Protein AF-A0A3L8P924-F1 (afdb_monomer)

Structure (mmCIF, N/CA/C/O backbone):
data_AF-A0A3L8P924-F1
#
_entry.id   AF-A0A3L8P924-F1
#
loop_
_atom_site.group_PDB
_atom_site.id
_atom_site.type_symbol
_atom_site.label_atom_id
_atom_site.label_alt_id
_atom_site.label_comp_id
_atom_site.label_asym_id
_atom_site.label_entity_id
_atom_site.label_seq_id
_atom_site.pdbx_PDB_ins_code
_atom_site.Cartn_x
_atom_site.Cartn_y
_atom_site.Cartn_z
_atom_site.occupancy
_atom_site.B_iso_or_equiv
_atom_site.auth_seq_id
_atom_site.auth_comp_id
_atom_site.auth_asym_id
_atom_site.auth_atom_id
_atom_site.pdbx_PDB_model_num
ATOM 1 N N . GLU A 1 1 ? 5.828 -13.641 0.157 1.00 85.88 1 GLU A N 1
ATOM 2 C CA . GLU A 1 1 ? 6.159 -14.935 0.793 1.00 85.88 1 GLU A CA 1
ATOM 3 C C . GLU A 1 1 ? 6.920 -14.735 2.098 1.00 85.88 1 GLU A C 1
ATOM 5 O O . GLU A 1 1 ? 6.381 -15.088 3.139 1.00 85.88 1 GLU A O 1
ATOM 10 N N . ASP A 1 2 ? 8.080 -14.072 2.089 1.00 95.62 2 ASP A N 1
ATOM 11 C CA . ASP A 1 2 ? 8.877 -13.827 3.308 1.00 95.62 2 ASP A CA 1
ATOM 12 C C . ASP A 1 2 ? 8.085 -13.180 4.454 1.00 95.62 2 ASP A C 1
ATOM 14 O O . ASP A 1 2 ? 8.097 -13.674 5.582 1.00 95.62 2 ASP A O 1
ATOM 18 N N . THR A 1 3 ? 7.324 -12.119 4.162 1.00 94.56 3 THR A N 1
ATOM 19 C CA . THR A 1 3 ? 6.475 -11.449 5.160 1.00 94.56 3 THR A CA 1
ATOM 20 C C . THR A 1 3 ? 5.454 -12.406 5.772 1.00 94.56 3 THR A C 1
ATOM 22 O O . THR A 1 3 ? 5.318 -12.462 6.991 1.00 94.56 3 THR A O 1
ATOM 25 N N . GLN A 1 4 ? 4.782 -13.222 4.955 1.00 93.06 4 GLN A N 1
ATOM 26 C CA . GLN A 1 4 ? 3.792 -14.190 5.439 1.00 93.06 4 GLN A CA 1
ATOM 27 C C . GLN A 1 4 ? 4.438 -15.264 6.330 1.00 93.06 4 GLN A C 1
ATOM 29 O O . GLN A 1 4 ? 3.87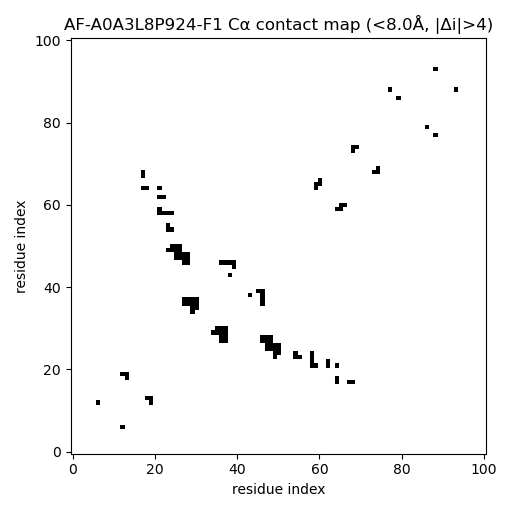3 -15.626 7.362 1.00 93.06 4 GLN A O 1
ATOM 34 N N . ALA A 1 5 ? 5.648 -15.724 5.990 1.00 95.50 5 ALA A N 1
ATOM 35 C CA . ALA A 1 5 ? 6.391 -16.692 6.798 1.00 95.50 5 ALA A CA 1
ATOM 36 C C . ALA A 1 5 ? 6.774 -16.140 8.184 1.00 95.50 5 ALA A C 1
ATOM 38 O O . ALA A 1 5 ? 6.789 -16.879 9.172 1.00 95.50 5 ALA A O 1
ATOM 39 N N . VAL A 1 6 ? 7.062 -14.838 8.281 1.00 95.62 6 VAL A N 1
ATOM 40 C CA . VAL A 1 6 ? 7.308 -14.163 9.565 1.00 95.62 6 VAL A CA 1
ATOM 41 C C . VAL A 1 6 ? 6.005 -13.984 10.346 1.00 95.62 6 VAL A C 1
ATOM 43 O O . VAL A 1 6 ? 5.961 -14.319 11.531 1.00 95.62 6 VAL A O 1
ATOM 46 N N . LEU A 1 7 ? 4.937 -13.517 9.690 1.00 93.94 7 LEU A N 1
ATOM 47 C CA . LEU A 1 7 ? 3.632 -13.283 10.319 1.00 93.94 7 LEU A CA 1
ATOM 48 C C . LEU A 1 7 ? 3.001 -14.564 10.883 1.00 93.94 7 LEU A C 1
ATOM 50 O O . LEU A 1 7 ? 2.316 -14.502 11.900 1.00 93.94 7 LEU A O 1
ATOM 54 N N . ALA A 1 8 ? 3.295 -15.735 10.309 1.00 93.56 8 ALA A N 1
ATOM 55 C CA . ALA A 1 8 ? 2.837 -17.029 10.824 1.00 93.56 8 ALA A CA 1
ATOM 56 C C . ALA A 1 8 ? 3.268 -17.321 12.278 1.00 93.56 8 ALA A C 1
ATOM 58 O O . ALA A 1 8 ? 2.674 -18.173 12.936 1.00 93.56 8 ALA A O 1
ATOM 59 N N . ARG A 1 9 ? 4.281 -16.616 12.802 1.00 96.38 9 ARG A N 1
ATOM 60 C CA . ARG A 1 9 ? 4.730 -16.729 14.201 1.00 96.38 9 ARG A CA 1
ATOM 61 C C . ARG A 1 9 ? 3.833 -15.973 15.189 1.00 96.38 9 ARG A C 1
ATOM 63 O O . ARG A 1 9 ? 3.994 -16.153 16.392 1.00 96.38 9 ARG A O 1
ATOM 70 N N . TYR A 1 10 ? 2.916 -15.142 14.695 1.00 95.75 10 TYR A N 1
ATOM 71 C CA . TYR A 1 10 ? 2.080 -14.241 15.486 1.00 95.75 10 TYR A CA 1
ATOM 72 C C . TYR A 1 10 ? 0.590 -14.456 15.163 1.00 95.75 10 TYR A C 1
ATOM 74 O O . TYR A 1 10 ? -0.028 -13.621 14.499 1.00 95.75 10 TYR A O 1
ATOM 82 N N . PRO A 1 11 ? -0.011 -15.578 15.605 1.00 90.94 11 PRO A N 1
ATOM 83 C CA . PRO A 1 11 ? -1.402 -15.908 15.279 1.00 90.94 11 PRO A CA 1
ATOM 84 C C . PRO A 1 11 ? -2.401 -14.857 15.786 1.00 90.94 11 PRO A C 1
ATOM 86 O O . PRO A 1 11 ? -3.427 -14.631 15.149 1.00 90.94 11 PRO A O 1
ATOM 89 N N . ASP A 1 12 ? -2.057 -14.171 16.877 1.00 94.19 12 ASP A N 1
ATOM 90 C CA . ASP A 1 12 ? -2.901 -13.171 17.535 1.00 94.19 12 ASP A CA 1
ATOM 91 C C . ASP A 1 12 ? -2.962 -11.824 16.789 1.00 94.19 12 ASP A C 1
ATOM 93 O O . ASP A 1 12 ? -3.723 -10.946 17.183 1.00 94.19 12 ASP A O 1
ATOM 97 N N . LEU A 1 13 ? -2.183 -11.631 15.711 1.00 92.19 13 LEU A N 1
ATOM 98 C CA . LEU A 1 13 ? -2.267 -10.415 14.884 1.00 92.19 13 LEU A CA 1
ATOM 99 C C . LEU A 1 13 ? -3.551 -10.337 14.052 1.00 92.19 13 LEU A C 1
ATOM 101 O O . LEU A 1 13 ? -3.887 -9.265 13.554 1.00 92.19 13 LEU A O 1
ATOM 105 N N . ARG A 1 14 ? -4.247 -11.460 13.849 1.00 88.94 14 ARG A N 1
ATOM 106 C CA . ARG A 1 14 ? -5.468 -11.488 13.041 1.00 88.94 14 ARG A CA 1
ATOM 107 C C . ARG A 1 14 ? -6.600 -10.749 13.746 1.00 88.94 14 ARG A C 1
ATOM 109 O O . ARG A 1 14 ? -6.966 -11.083 14.870 1.00 88.94 14 ARG A O 1
ATOM 116 N N . ALA A 1 15 ? -7.192 -9.788 13.046 1.00 87.56 15 ALA A N 1
ATOM 117 C CA . ALA A 1 15 ? -8.429 -9.138 13.449 1.00 87.56 15 ALA A CA 1
ATOM 118 C C . ALA A 1 15 ? -9.604 -9.823 12.738 1.00 87.56 15 ALA A C 1
ATOM 120 O O . ALA A 1 15 ? -9.884 -9.531 11.579 1.00 87.56 15 ALA A O 1
ATOM 121 N N . GLY A 1 16 ? -10.252 -10.772 13.419 1.00 88.50 16 GLY A N 1
ATOM 122 C CA . GLY A 1 16 ? -11.355 -11.539 12.834 1.00 88.50 16 GLY A CA 1
ATOM 123 C C . GLY A 1 16 ? -10.928 -12.318 11.586 1.00 88.50 16 GLY A C 1
ATOM 124 O O . GLY A 1 16 ? -9.878 -12.966 11.582 1.00 88.50 16 GLY A O 1
ATOM 125 N N . ASP A 1 17 ? -11.747 -12.230 10.537 1.00 88.94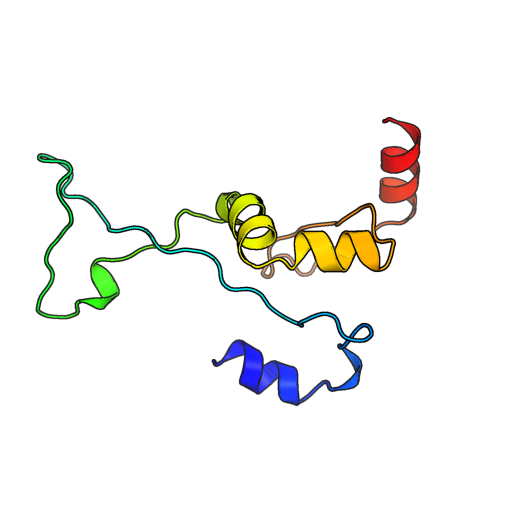 17 ASP A N 1
ATOM 126 C CA . ASP A 1 17 ? -11.529 -12.905 9.251 1.00 88.94 17 ASP A CA 1
ATOM 127 C C . ASP A 1 17 ? -10.848 -12.001 8.202 1.00 88.94 17 ASP A C 1
ATOM 129 O O . ASP A 1 17 ? -10.683 -12.397 7.040 1.00 88.94 17 ASP A O 1
ATOM 133 N N . LEU A 1 18 ? -10.415 -10.796 8.594 1.00 91.75 18 LEU A N 1
ATOM 134 C CA . LEU A 1 18 ? -9.696 -9.894 7.701 1.00 91.75 18 LEU A CA 1
ATOM 135 C C . LEU A 1 18 ? -8.343 -10.491 7.286 1.00 91.75 18 LEU A C 1
ATOM 137 O O . LEU A 1 18 ? -7.615 -11.055 8.114 1.00 91.75 18 LEU A O 1
ATOM 141 N N . PRO A 1 19 ? -7.960 -10.355 6.003 1.00 91.31 19 PRO A N 1
ATOM 142 C CA . PRO A 1 19 ? -6.643 -10.778 5.562 1.00 91.31 19 PRO A CA 1
ATOM 143 C C . PRO A 1 19 ? -5.557 -9.900 6.202 1.00 91.31 19 PRO A C 1
ATOM 145 O O . PRO A 1 19 ? -5.731 -8.696 6.376 1.00 91.31 19 PRO A O 1
ATOM 148 N N . LEU A 1 20 ? -4.416 -10.511 6.536 1.00 92.38 20 LEU A N 1
ATOM 149 C CA . LEU A 1 20 ? -3.255 -9.800 7.092 1.00 92.38 20 LEU A CA 1
ATOM 150 C C . LEU A 1 20 ? -2.492 -8.989 6.036 1.00 92.38 20 LEU A C 1
ATOM 152 O O . LEU A 1 20 ? -1.668 -8.146 6.386 1.00 92.38 20 LEU A O 1
ATOM 156 N N . ASP A 1 21 ? -2.723 -9.274 4.759 1.00 93.44 21 ASP A N 1
ATOM 157 C CA . ASP A 1 21 ? -2.061 -8.643 3.632 1.00 93.44 21 ASP A CA 1
ATOM 158 C C . ASP A 1 21 ? -3.001 -8.473 2.433 1.00 93.44 21 ASP A C 1
ATOM 160 O O . ASP A 1 21 ? -4.078 -9.060 2.331 1.00 93.44 21 ASP A O 1
ATOM 164 N N . PHE A 1 22 ? -2.561 -7.637 1.505 1.00 94.88 22 PHE A N 1
ATOM 165 C CA . PHE A 1 22 ? -3.076 -7.535 0.149 1.00 94.88 22 PHE A CA 1
ATOM 166 C C . PHE A 1 22 ? -1.881 -7.278 -0.769 1.00 94.88 22 PHE A C 1
ATOM 168 O O . PHE A 1 22 ? -0.827 -6.810 -0.326 1.00 94.88 22 PHE A O 1
ATOM 175 N N . LEU A 1 23 ? -2.017 -7.611 -2.050 1.00 96.12 23 LEU A N 1
ATOM 176 C CA . LEU A 1 23 ? -0.942 -7.426 -3.018 1.00 96.12 23 LEU A CA 1
ATOM 177 C C . LEU A 1 23 ? -1.145 -6.124 -3.785 1.00 96.12 23 LEU A C 1
ATOM 179 O O . LEU A 1 23 ? -2.187 -5.919 -4.400 1.00 96.12 23 LEU A O 1
ATOM 183 N N . GLN A 1 24 ? -0.123 -5.272 -3.763 1.00 97.00 24 GLN A N 1
ATOM 184 C CA . GLN A 1 24 ? -0.027 -4.128 -4.664 1.00 97.00 24 GLN A CA 1
ATOM 185 C C . GLN A 1 24 ? 0.234 -4.587 -6.107 1.00 97.00 24 GLN A C 1
ATOM 187 O O . GLN A 1 24 ? 0.770 -5.678 -6.344 1.00 97.00 24 GLN A O 1
ATOM 192 N N . HIS A 1 25 ? -0.097 -3.733 -7.067 1.00 98.12 25 HIS A N 1
ATOM 193 C CA . HIS A 1 25 ? 0.152 -3.978 -8.480 1.00 98.12 25 HIS A CA 1
ATOM 194 C C . HIS A 1 25 ? 1.646 -3.853 -8.831 1.00 98.12 25 HIS A C 1
ATOM 196 O O . HIS A 1 25 ? 2.493 -3.434 -8.035 1.00 98.12 25 HIS A O 1
ATOM 202 N N . LYS A 1 26 ? 1.970 -4.227 -10.069 1.00 97.50 26 LYS A N 1
ATOM 203 C CA . LYS A 1 26 ? 3.257 -3.964 -10.715 1.00 97.50 26 LYS A CA 1
ATOM 204 C C . LYS A 1 26 ? 3.001 -3.346 -12.080 1.00 97.50 26 LYS A C 1
ATOM 206 O O . LYS A 1 26 ? 2.023 -3.693 -12.738 1.00 97.50 26 LYS A O 1
ATOM 211 N N . GLU A 1 27 ? 3.907 -2.484 -12.505 1.00 97.56 27 GLU A N 1
ATOM 212 C CA . GLU A 1 27 ? 3.914 -1.864 -13.825 1.00 97.56 27 GLU A CA 1
ATOM 213 C C . GLU A 1 27 ? 5.227 -2.184 -14.556 1.00 97.56 27 GLU A C 1
ATOM 215 O O . GLU A 1 27 ? 6.252 -2.420 -13.900 1.00 97.56 27 GLU A O 1
ATOM 220 N N . PRO A 1 28 ? 5.214 -2.244 -15.898 1.00 98.06 28 PRO A N 1
ATOM 221 C CA . PRO A 1 28 ? 6.436 -2.412 -16.662 1.00 98.06 28 PRO A CA 1
ATOM 222 C C . PRO A 1 28 ? 7.264 -1.127 -16.605 1.00 98.06 28 PRO A C 1
ATOM 224 O O . PRO A 1 28 ? 6.744 -0.020 -16.754 1.00 98.06 28 PRO A O 1
ATOM 227 N N . LYS A 1 29 ? 8.576 -1.272 -16.451 1.00 98.38 29 LYS A N 1
ATOM 228 C CA . LYS A 1 29 ? 9.519 -0.181 -16.687 1.00 98.38 29 LYS A CA 1
ATOM 229 C C . LYS A 1 29 ? 9.551 0.113 -18.178 1.00 98.38 29 LYS A C 1
ATOM 231 O O . LYS A 1 29 ? 9.523 -0.806 -18.996 1.00 98.38 29 LYS A O 1
ATOM 236 N N . LEU A 1 30 ? 9.645 1.391 -18.519 1.00 98.38 30 LEU A N 1
ATOM 237 C CA . LEU A 1 30 ? 9.646 1.851 -19.901 1.00 98.38 30 LEU A CA 1
ATOM 238 C C . LEU A 1 30 ? 11.032 2.359 -20.303 1.00 98.38 30 LEU A C 1
ATOM 240 O O . LEU A 1 30 ? 11.755 2.937 -19.487 1.00 98.38 30 LEU A O 1
ATOM 244 N N . LEU A 1 31 ? 11.390 2.167 -21.570 1.00 98.38 31 LEU A N 1
ATOM 245 C CA . LEU A 1 31 ? 12.541 2.814 -22.188 1.00 98.38 31 LEU A CA 1
ATOM 246 C C . LEU A 1 31 ? 12.321 4.332 -22.200 1.00 98.38 31 LEU A C 1
ATOM 248 O O . LEU A 1 31 ? 11.240 4.814 -22.532 1.00 98.38 31 LEU A O 1
ATOM 252 N N . ALA A 1 32 ? 13.342 5.101 -21.820 1.00 97.88 32 ALA A N 1
ATOM 253 C CA . ALA A 1 32 ? 13.201 6.547 -21.628 1.00 97.88 32 ALA A CA 1
ATOM 254 C C . ALA A 1 32 ? 12.952 7.322 -22.934 1.00 97.88 32 ALA A C 1
ATOM 256 O O . ALA A 1 32 ? 12.391 8.415 -22.902 1.00 97.88 32 ALA A O 1
ATOM 257 N N . ASP A 1 33 ? 13.397 6.781 -24.066 1.00 97.56 33 ASP A N 1
ATOM 258 C CA . ASP A 1 33 ? 13.292 7.381 -25.393 1.00 97.56 33 ASP A CA 1
ATOM 259 C C . ASP A 1 33 ? 12.005 6.986 -26.130 1.00 97.56 33 ASP A C 1
ATOM 261 O O . ASP A 1 33 ? 11.361 7.859 -26.714 1.00 97.56 33 ASP A O 1
ATOM 265 N N . SER A 1 34 ? 11.616 5.705 -26.101 1.00 97.81 34 SER A N 1
ATOM 266 C CA . SER A 1 34 ? 10.443 5.197 -26.833 1.00 97.81 34 SER A CA 1
ATOM 267 C C . SER A 1 34 ? 9.173 5.069 -25.992 1.00 97.81 34 SER A C 1
ATOM 269 O O . SER A 1 34 ? 8.081 5.012 -26.554 1.00 97.81 34 SER A O 1
ATOM 271 N N . LEU A 1 35 ? 9.295 5.046 -24.660 1.00 97.88 35 LEU A N 1
ATOM 272 C CA . LEU A 1 35 ? 8.219 4.716 -23.715 1.00 97.88 35 LEU A CA 1
ATOM 273 C C . LEU A 1 35 ? 7.630 3.306 -23.903 1.00 97.88 35 LEU A C 1
ATOM 275 O O . LEU A 1 35 ? 6.546 3.011 -23.400 1.00 97.88 35 LEU A O 1
ATOM 279 N N . GLU A 1 36 ? 8.334 2.421 -24.604 1.00 98.25 36 GLU A N 1
ATOM 280 C CA . GLU A 1 36 ? 7.961 1.012 -24.729 1.00 98.25 36 GLU A CA 1
ATOM 281 C C . GLU A 1 36 ? 8.471 0.210 -23.518 1.00 98.25 36 GLU A C 1
ATOM 283 O O . GLU A 1 36 ? 9.475 0.600 -22.915 1.00 98.25 36 GLU A O 1
ATOM 288 N N . PRO A 1 37 ? 7.820 -0.908 -23.141 1.00 98.31 37 PRO A N 1
ATOM 289 C CA . PRO A 1 37 ? 8.318 -1.786 -22.086 1.00 98.31 37 PRO A CA 1
ATOM 290 C C . PRO A 1 37 ? 9.756 -2.252 -22.335 1.00 98.31 37 PRO A C 1
ATOM 292 O O . PRO A 1 37 ? 10.116 -2.631 -23.449 1.00 98.31 37 PRO A O 1
ATOM 295 N N . VAL A 1 38 ? 10.569 -2.243 -21.282 1.00 97.88 38 VAL A N 1
ATOM 296 C CA . VAL A 1 38 ? 11.937 -2.771 -21.311 1.00 97.88 38 VAL A CA 1
ATOM 297 C C . VAL A 1 38 ? 11.909 -4.297 -21.446 1.00 97.88 38 VAL A C 1
ATOM 299 O O . VAL A 1 38 ? 11.173 -4.957 -20.721 1.00 97.88 38 VAL A O 1
ATOM 302 N N . ASP A 1 39 ? 12.762 -4.844 -22.314 1.00 97.88 39 ASP A N 1
ATOM 303 C CA . ASP A 1 39 ? 13.119 -6.271 -22.356 1.00 97.88 39 ASP A CA 1
ATOM 304 C C . ASP A 1 39 ? 14.474 -6.472 -21.658 1.00 97.88 39 ASP A C 1
ATOM 306 O O . ASP A 1 39 ? 15.458 -5.798 -21.988 1.00 97.88 39 ASP A O 1
ATOM 310 N N . TRP A 1 40 ? 14.539 -7.372 -20.672 1.00 97.88 40 TRP A N 1
ATOM 311 C CA . TRP A 1 40 ? 15.758 -7.668 -19.915 1.00 97.88 40 TRP A CA 1
ATOM 312 C C . TRP A 1 40 ? 15.961 -9.184 -19.715 1.00 97.88 40 TRP A C 1
ATOM 314 O O . TRP A 1 40 ? 15.829 -9.700 -18.601 1.00 97.88 40 TRP A O 1
ATOM 324 N N . PRO A 1 41 ? 16.399 -9.923 -20.757 1.00 97.69 41 PRO A N 1
ATOM 325 C CA . PRO A 1 41 ? 16.455 -11.390 -20.736 1.00 97.69 41 PRO A CA 1
ATOM 326 C C . PRO A 1 41 ? 17.367 -12.004 -19.666 1.00 97.69 41 PRO A C 1
ATOM 328 O O . PRO A 1 41 ? 17.201 -13.166 -19.300 1.00 97.69 41 PRO A O 1
ATOM 331 N N . ALA A 1 42 ? 18.357 -11.249 -19.179 1.00 98.25 42 ALA A N 1
ATOM 332 C CA . ALA A 1 42 ? 19.248 -11.710 -18.117 1.00 98.25 42 ALA A CA 1
ATOM 333 C C . ALA A 1 42 ? 18.518 -11.878 -16.771 1.00 98.25 42 ALA A C 1
ATOM 335 O O . ALA A 1 42 ? 18.927 -12.710 -15.963 1.00 98.25 42 ALA A O 1
ATOM 336 N N . ASP A 1 43 ? 17.460 -11.096 -16.541 1.00 97.94 43 ASP A N 1
ATOM 337 C CA . ASP A 1 43 ? 16.587 -11.183 -15.370 1.00 97.94 43 ASP A CA 1
ATOM 338 C C . ASP A 1 43 ? 15.241 -10.478 -15.648 1.00 97.94 43 ASP A C 1
ATOM 340 O O . ASP A 1 43 ? 15.095 -9.288 -15.347 1.00 97.94 43 ASP A O 1
ATOM 344 N N . PRO A 1 44 ? 14.228 -11.194 -16.167 1.00 97.69 44 PRO A N 1
ATOM 345 C CA . PRO A 1 44 ? 12.935 -10.594 -16.508 1.00 97.69 44 PRO A CA 1
ATOM 346 C C . PRO A 1 44 ? 12.207 -9.940 -15.324 1.00 97.69 44 PRO A C 1
ATOM 348 O O . PRO A 1 44 ? 11.310 -9.119 -15.507 1.00 97.69 44 PRO A O 1
ATOM 351 N N . SER A 1 45 ? 12.581 -10.253 -14.076 1.00 96.31 45 SER A N 1
ATOM 352 C CA . SER A 1 45 ? 11.998 -9.573 -12.913 1.00 96.31 45 SER A CA 1
ATOM 353 C C . SER A 1 45 ? 12.365 -8.085 -12.860 1.00 96.31 45 SER A C 1
ATOM 355 O O . SER A 1 45 ? 11.608 -7.280 -12.310 1.00 96.31 45 SER A O 1
ATOM 357 N N . MET A 1 46 ? 13.490 -7.704 -13.475 1.00 97.38 46 MET A N 1
ATOM 358 C CA . MET A 1 46 ? 13.956 -6.322 -13.558 1.00 97.38 46 MET A CA 1
ATOM 359 C C . MET A 1 46 ? 13.141 -5.468 -14.527 1.00 97.38 46 MET A C 1
ATOM 361 O O . MET A 1 46 ? 13.263 -4.245 -14.467 1.00 97.38 46 MET A O 1
ATOM 365 N N . GLU A 1 47 ? 12.289 -6.064 -15.358 1.00 98.38 47 GLU A N 1
ATOM 366 C CA . GLU A 1 47 ? 11.389 -5.357 -16.280 1.00 98.38 47 GLU A CA 1
ATOM 367 C C . GLU A 1 47 ? 10.214 -4.698 -15.552 1.00 98.38 47 GLU A C 1
ATOM 369 O O . GLU A 1 47 ? 9.537 -3.847 -16.115 1.00 98.38 47 GLU A O 1
ATOM 374 N N . TRP A 1 48 ? 9.983 -5.048 -14.284 1.00 98.31 48 TRP A N 1
ATOM 375 C CA . TRP A 1 48 ? 8.828 -4.600 -13.514 1.00 98.31 48 TRP A CA 1
ATOM 376 C C . TRP A 1 48 ? 9.241 -3.737 -12.327 1.00 98.31 48 TRP A C 1
ATOM 378 O O . TRP A 1 48 ? 10.295 -3.928 -11.710 1.00 98.31 48 TRP A O 1
ATOM 388 N N . CYS A 1 49 ? 8.384 -2.793 -11.960 1.00 97.62 49 CYS A N 1
ATOM 389 C CA . CYS A 1 49 ? 8.480 -2.056 -10.708 1.00 97.62 49 CYS A CA 1
ATOM 390 C C . CYS A 1 49 ? 7.110 -1.933 -10.044 1.00 97.62 49 CYS A C 1
ATOM 392 O O . CYS A 1 49 ? 6.077 -2.026 -10.705 1.00 97.62 49 CYS A O 1
ATOM 394 N N . PRO A 1 50 ? 7.070 -1.752 -8.719 1.00 97.56 50 PRO A N 1
ATOM 395 C CA . PRO A 1 50 ? 5.850 -1.295 -8.088 1.00 97.56 50 PRO A CA 1
ATOM 396 C C . PRO A 1 50 ? 5.572 0.168 -8.488 1.00 97.56 50 PRO A C 1
ATOM 398 O O . PRO A 1 50 ? 6.512 0.965 -8.490 1.00 97.56 50 PRO A O 1
ATOM 401 N N . PRO A 1 51 ? 4.308 0.550 -8.730 1.00 97.31 51 PRO A N 1
ATOM 402 C CA . PRO A 1 51 ? 3.895 1.918 -9.091 1.00 97.31 51 PRO A CA 1
ATOM 403 C C . PRO A 1 51 ? 3.942 2.920 -7.911 1.00 97.31 51 PRO A C 1
ATOM 405 O O . PRO A 1 51 ? 3.225 3.920 -7.872 1.00 97.31 51 PRO A O 1
ATOM 408 N N . GLY A 1 52 ? 4.779 2.652 -6.905 1.00 97.31 52 GLY A N 1
ATOM 409 C CA . GLY A 1 52 ? 4.865 3.424 -5.666 1.00 97.31 52 GLY A CA 1
ATOM 410 C C . GLY A 1 52 ? 3.713 3.175 -4.682 1.00 97.31 52 GLY A C 1
ATOM 411 O O . GLY A 1 52 ? 2.725 2.507 -4.973 1.00 97.31 52 GLY A O 1
ATOM 412 N N . HIS A 1 53 ? 3.837 3.738 -3.477 1.00 97.06 53 HIS A N 1
ATOM 413 C CA . HIS A 1 53 ? 2.881 3.517 -2.379 1.00 97.06 53 HIS A CA 1
ATOM 414 C C . HIS A 1 53 ? 1.502 4.164 -2.610 1.00 97.06 53 HIS A C 1
ATOM 416 O O . HIS A 1 53 ? 0.563 3.896 -1.865 1.00 97.06 53 HIS A O 1
ATOM 422 N N . GLY A 1 54 ? 1.356 5.016 -3.632 1.00 97.12 54 GLY A N 1
ATOM 423 C CA . GLY A 1 54 ? 0.061 5.571 -4.039 1.00 97.12 54 GLY A CA 1
ATOM 424 C C . GLY A 1 54 ? -0.915 4.513 -4.566 1.00 97.12 54 GLY A C 1
ATOM 425 O O . GLY A 1 54 ? -2.123 4.726 -4.520 1.00 97.12 54 GLY A O 1
ATOM 426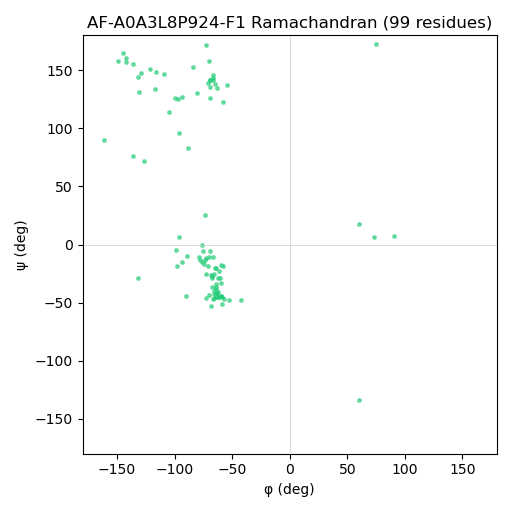 N N . ASP A 1 55 ? -0.414 3.350 -4.990 1.00 98.25 55 ASP A N 1
ATOM 427 C CA . ASP A 1 55 ? -1.237 2.217 -5.426 1.00 98.25 55 ASP A CA 1
ATOM 428 C C . ASP A 1 55 ? -2.059 1.578 -4.304 1.00 98.25 55 ASP A C 1
ATOM 430 O O . ASP A 1 55 ? -2.986 0.824 -4.580 1.00 98.25 55 ASP A O 1
ATOM 434 N N . LEU A 1 56 ? -1.790 1.937 -3.044 1.00 97.81 56 LEU A N 1
ATOM 435 C CA . LEU A 1 56 ? -2.578 1.526 -1.885 1.00 97.81 56 LEU A CA 1
ATOM 436 C C . LEU A 1 56 ? -4.091 1.596 -2.143 1.00 97.81 56 LEU A C 1
ATOM 438 O O . LEU A 1 56 ? -4.808 0.641 -1.861 1.00 97.81 56 LEU A O 1
ATOM 442 N N . TYR A 1 57 ? -4.577 2.710 -2.694 1.00 97.75 57 TYR A N 1
ATOM 443 C CA . TYR A 1 57 ? -6.010 2.917 -2.912 1.00 97.75 57 TYR A CA 1
ATOM 444 C C . TYR A 1 57 ? -6.574 1.958 -3.964 1.00 97.75 57 TYR A C 1
ATOM 446 O O . TYR A 1 57 ? -7.607 1.328 -3.738 1.00 97.75 57 TYR A O 1
ATOM 454 N N . THR A 1 58 ? -5.883 1.820 -5.097 1.00 98.00 58 THR A N 1
ATOM 455 C CA . THR A 1 58 ? -6.296 0.927 -6.183 1.00 98.00 58 THR A CA 1
ATOM 456 C C . THR A 1 5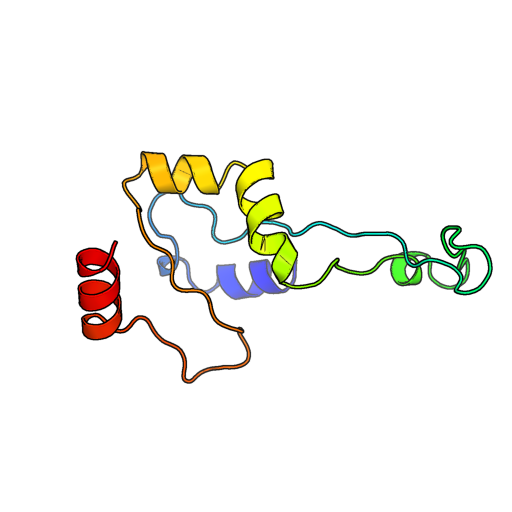8 ? -6.230 -0.525 -5.731 1.00 98.00 58 THR A C 1
ATOM 458 O O . THR A 1 58 ? -7.188 -1.258 -5.938 1.00 98.00 58 THR A O 1
ATOM 461 N N . ALA A 1 59 ? -5.147 -0.934 -5.069 1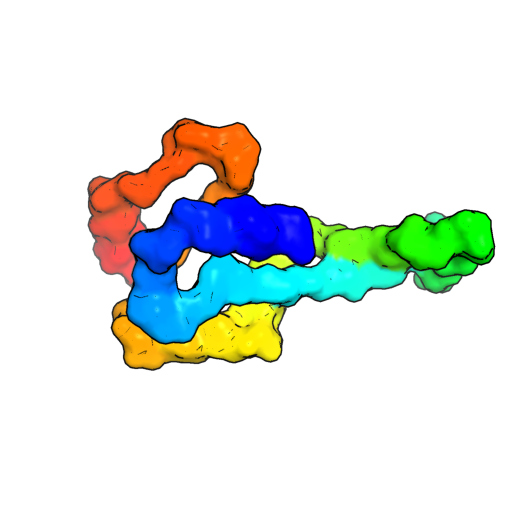.00 98.06 59 ALA A N 1
ATOM 462 C CA . ALA A 1 59 ? -4.959 -2.294 -4.577 1.00 98.06 59 ALA A CA 1
ATOM 463 C C . ALA A 1 59 ? -5.997 -2.685 -3.514 1.00 98.06 59 ALA A C 1
ATOM 465 O O . ALA A 1 59 ? -6.540 -3.789 -3.562 1.00 98.06 59 ALA A O 1
ATOM 466 N N . LEU A 1 60 ? -6.335 -1.788 -2.581 1.00 97.69 60 LEU A N 1
ATOM 467 C CA . LEU A 1 60 ? -7.404 -2.034 -1.605 1.00 97.69 60 LEU A CA 1
ATOM 468 C C . LEU A 1 60 ? -8.768 -2.214 -2.278 1.00 97.69 60 LEU A C 1
ATOM 470 O O . LEU A 1 60 ? -9.533 -3.096 -1.883 1.00 97.69 60 LEU A O 1
ATOM 474 N N . LEU A 1 61 ? -9.056 -1.400 -3.296 1.00 97.62 61 LEU A N 1
ATOM 475 C CA . LEU A 1 61 ? -10.302 -1.481 -4.050 1.00 97.62 61 LEU A CA 1
ATOM 476 C C . LEU A 1 61 ? -10.375 -2.771 -4.882 1.00 97.62 61 LEU A C 1
ATOM 478 O O . LEU A 1 61 ? -11.338 -3.522 -4.767 1.00 97.62 61 LEU A O 1
ATOM 482 N N . THR A 1 62 ? -9.362 -3.064 -5.701 1.00 97.69 62 THR A N 1
ATOM 483 C CA . THR A 1 62 ? -9.391 -4.205 -6.633 1.00 97.69 62 THR A CA 1
ATOM 484 C C . THR A 1 62 ? -9.248 -5.557 -5.938 1.00 97.69 62 THR A C 1
ATOM 486 O O . THR A 1 62 ? -9.738 -6.559 -6.456 1.00 97.69 62 THR A O 1
ATOM 489 N N . SER A 1 63 ? -8.626 -5.605 -4.757 1.00 97.12 63 SER A N 1
ATOM 490 C CA . SER A 1 63 ? -8.549 -6.824 -3.940 1.00 97.12 63 SER A CA 1
ATOM 491 C C . SER A 1 63 ? -9.855 -7.164 -3.209 1.00 97.12 63 SER A C 1
ATOM 493 O O . SER A 1 63 ? -9.996 -8.282 -2.709 1.00 97.12 63 SER A O 1
ATOM 495 N N . GLY A 1 64 ? -10.796 -6.216 -3.111 1.00 96.56 64 GLY A N 1
ATOM 496 C CA . GLY A 1 64 ? -12.013 -6.342 -2.303 1.00 96.56 64 GLY A CA 1
ATOM 497 C C . GLY A 1 64 ? -11.774 -6.242 -0.791 1.00 96.56 64 GLY A C 1
ATOM 498 O O . GLY A 1 64 ? -12.698 -6.459 -0.010 1.00 96.56 64 GLY A O 1
ATOM 499 N N . VAL A 1 65 ? -10.551 -5.923 -0.348 1.00 96.62 65 VAL A N 1
ATOM 500 C CA . VAL A 1 65 ? -10.250 -5.712 1.079 1.00 96.62 65 VAL A CA 1
ATOM 501 C C . VAL A 1 65 ? -10.951 -4.465 1.604 1.00 96.62 65 VAL A C 1
ATOM 503 O O . VAL A 1 65 ? -11.435 -4.478 2.734 1.00 96.62 65 VAL A O 1
ATOM 506 N N . LEU A 1 66 ? -11.061 -3.416 0.781 1.00 97.31 66 LEU A N 1
ATOM 507 C CA . LEU A 1 66 ? -11.796 -2.207 1.147 1.00 97.31 66 LEU A CA 1
ATOM 508 C C . LEU A 1 66 ? -13.257 -2.512 1.504 1.00 97.31 66 LEU A C 1
ATOM 510 O O . LEU A 1 66 ? -13.729 -2.069 2.548 1.00 97.31 66 LEU A O 1
ATOM 514 N N . ASP A 1 67 ? -13.940 -3.303 0.676 1.00 97.06 67 ASP A N 1
ATOM 515 C CA . ASP A 1 67 ? -15.340 -3.671 0.907 1.00 97.06 67 ASP A CA 1
ATOM 516 C C . ASP A 1 67 ? -15.493 -4.460 2.211 1.00 97.06 67 ASP A C 1
ATOM 518 O O . ASP A 1 67 ? -16.327 -4.117 3.045 1.00 97.06 67 ASP A O 1
ATOM 522 N N . ARG A 1 68 ? -14.612 -5.440 2.460 1.00 96.19 68 ARG A N 1
ATOM 523 C CA . ARG A 1 68 ? -14.622 -6.221 3.711 1.00 96.19 68 ARG A CA 1
ATOM 524 C C . ARG A 1 68 ? -14.430 -5.351 4.949 1.00 96.19 68 ARG A C 1
ATOM 526 O O . ARG A 1 68 ? -15.147 -5.515 5.930 1.00 96.19 68 ARG A O 1
ATOM 533 N N . LEU A 1 69 ? -13.484 -4.411 4.905 1.00 96.62 69 LEU A N 1
ATOM 534 C CA . LEU A 1 69 ? -13.271 -3.459 5.998 1.00 96.62 69 LEU A CA 1
ATOM 535 C C . LEU A 1 69 ? -14.538 -2.626 6.251 1.00 96.62 69 LEU A C 1
ATOM 537 O O . LEU A 1 69 ? -14.950 -2.439 7.394 1.00 96.62 69 LEU A O 1
ATOM 541 N N . ILE A 1 70 ? -15.184 -2.130 5.196 1.00 97.00 70 ILE A N 1
ATOM 542 C CA . ILE A 1 70 ? -16.403 -1.323 5.325 1.00 97.00 70 ILE A CA 1
ATOM 543 C C . ILE A 1 70 ? -17.563 -2.149 5.898 1.00 97.00 70 ILE A C 1
ATOM 545 O O . ILE A 1 70 ? -18.276 -1.642 6.778 1.00 97.00 70 ILE A O 1
ATOM 549 N N . ASP A 1 71 ? -17.722 -3.392 5.436 1.00 96.44 71 ASP A N 1
ATOM 550 C CA . ASP A 1 71 ? -18.751 -4.345 5.869 1.00 96.44 71 ASP A CA 1
ATOM 551 C C . ASP A 1 71 ? -18.594 -4.731 7.346 1.00 96.44 71 ASP A C 1
ATOM 553 O O . ASP A 1 71 ? -19.584 -4.830 8.073 1.00 96.44 71 ASP A O 1
ATOM 557 N N . GLU A 1 72 ? -17.356 -4.858 7.828 1.00 95.88 72 GLU A N 1
ATOM 558 C CA . GLU A 1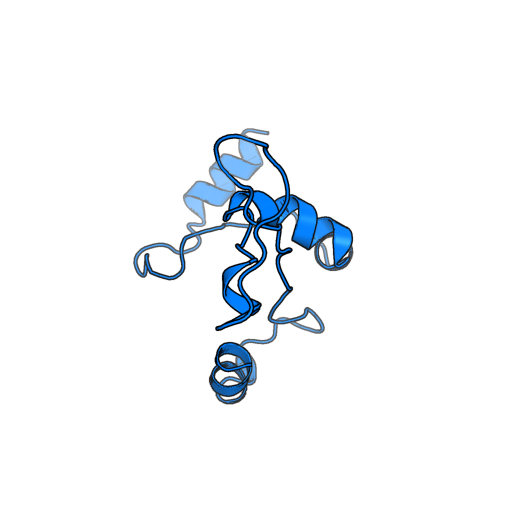 72 ? -17.050 -5.072 9.249 1.00 95.88 72 GLU A CA 1
ATOM 559 C C . GLU A 1 72 ? -17.191 -3.799 10.109 1.00 95.88 72 GLU A C 1
ATOM 561 O O . GLU A 1 72 ? -17.025 -3.831 11.329 1.00 95.88 72 GLU A O 1
ATOM 566 N N . GLY A 1 73 ? -17.552 -2.665 9.503 1.00 95.38 73 GLY A N 1
ATOM 567 C CA . GLY A 1 73 ? -17.841 -1.418 10.210 1.00 95.38 73 GLY A CA 1
ATOM 568 C C . GLY A 1 73 ? -16.636 -0.498 10.402 1.00 95.38 73 GLY A C 1
ATOM 569 O O . GLY A 1 73 ? -16.774 0.540 11.056 1.00 95.38 73 GLY A O 1
ATOM 570 N N . TYR A 1 74 ? -15.481 -0.807 9.807 1.00 94.31 74 TYR A N 1
ATOM 571 C CA . TYR A 1 74 ? -14.347 0.114 9.785 1.00 94.31 74 TYR A CA 1
ATOM 572 C C . TYR A 1 74 ? -14.686 1.356 8.943 1.00 94.31 74 TYR A C 1
ATOM 574 O O . TYR A 1 74 ? -15.450 1.309 7.972 1.00 94.31 74 TYR A O 1
ATOM 582 N N . ARG A 1 75 ? -14.158 2.511 9.357 1.00 91.94 75 ARG A N 1
ATOM 583 C CA . ARG A 1 75 ? -14.430 3.820 8.725 1.00 91.94 75 ARG A CA 1
ATOM 584 C C . ARG A 1 75 ? -13.176 4.628 8.436 1.00 91.94 75 ARG A C 1
ATOM 586 O O . ARG A 1 75 ? -13.154 5.397 7.484 1.00 91.94 75 ARG A O 1
ATOM 593 N N . TYR A 1 76 ? -12.140 4.431 9.241 1.00 91.44 76 TYR A N 1
ATOM 594 C CA . TYR A 1 76 ? -10.895 5.174 9.164 1.00 91.44 76 TYR A CA 1
ATOM 595 C C . TYR A 1 76 ? -9.721 4.206 9.198 1.00 91.44 76 TYR A C 1
ATOM 597 O O . TYR A 1 76 ? -9.766 3.195 9.901 1.00 91.44 76 TYR A O 1
ATOM 605 N N . ALA A 1 77 ? -8.672 4.540 8.456 1.00 92.25 77 ALA A N 1
ATOM 606 C CA . ALA A 1 77 ? -7.413 3.818 8.454 1.00 92.25 77 ALA A CA 1
ATOM 607 C C . ALA A 1 77 ? -6.266 4.817 8.610 1.00 92.25 77 ALA A C 1
ATOM 609 O O . ALA A 1 77 ? -6.196 5.812 7.887 1.00 92.25 77 ALA A O 1
ATOM 610 N N . THR A 1 78 ? -5.358 4.532 9.538 1.00 93.06 78 THR A N 1
ATOM 611 C CA . THR A 1 78 ? -4.083 5.242 9.653 1.00 93.06 78 THR A CA 1
ATOM 612 C C . THR A 1 78 ? -3.039 4.460 8.880 1.00 93.06 78 THR A C 1
ATOM 614 O O . THR A 1 78 ? -2.857 3.268 9.121 1.00 93.06 78 THR A O 1
ATOM 617 N N . VAL A 1 79 ? -2.345 5.129 7.965 1.00 95.56 79 VAL A N 1
ATOM 618 C CA . VAL A 1 79 ? -1.328 4.514 7.110 1.00 95.56 79 VAL A CA 1
ATOM 619 C C . VAL A 1 79 ? 0.017 5.160 7.407 1.00 95.56 79 VAL A C 1
ATOM 621 O O . VAL A 1 79 ? 0.122 6.384 7.476 1.00 95.56 79 VAL A O 1
ATOM 624 N N . SER A 1 80 ? 1.051 4.342 7.567 1.00 96.56 80 SER A N 1
ATOM 625 C CA . SER A 1 80 ? 2.424 4.796 7.765 1.00 96.56 80 SER A CA 1
ATOM 626 C C . SER A 1 80 ? 3.407 3.889 7.040 1.00 96.56 80 SER A C 1
ATOM 628 O O . SER A 1 80 ? 3.109 2.732 6.744 1.00 96.56 80 SER A O 1
ATOM 630 N N . ASN A 1 81 ? 4.611 4.400 6.804 1.00 97.12 81 ASN A N 1
ATOM 631 C CA . ASN A 1 81 ? 5.713 3.582 6.318 1.00 97.12 81 ASN A CA 1
ATOM 632 C C . ASN A 1 81 ? 6.135 2.562 7.382 1.00 97.12 81 ASN A C 1
ATOM 634 O O . ASN A 1 81 ? 6.196 2.889 8.568 1.00 97.12 81 ASN A O 1
ATOM 638 N N . SER A 1 82 ? 6.475 1.346 6.956 1.00 94.94 82 SER A N 1
ATOM 639 C CA . SER A 1 82 ? 6.893 0.265 7.856 1.00 94.94 82 SER A CA 1
ATOM 640 C C . SER A 1 82 ? 8.241 0.521 8.532 1.00 94.94 82 SER A C 1
ATOM 642 O O . SER A 1 82 ? 8.494 0.015 9.619 1.00 94.94 82 SER A O 1
ATOM 644 N N . ASP A 1 83 ? 9.118 1.298 7.896 1.00 97.25 83 ASP A N 1
ATOM 645 C CA . ASP A 1 83 ? 10.404 1.718 8.456 1.00 97.25 83 ASP A CA 1
ATOM 646 C C . ASP A 1 83 ? 10.265 2.857 9.482 1.00 97.25 83 ASP A C 1
ATOM 648 O O . ASP A 1 83 ? 11.188 3.096 10.262 1.00 97.25 83 ASP A O 1
ATOM 652 N N . ASN A 1 84 ? 9.100 3.512 9.561 1.00 97.62 84 ASN A N 1
ATOM 653 C CA . ASN A 1 84 ? 8.807 4.485 10.608 1.00 97.62 84 ASN A CA 1
ATOM 654 C C . ASN A 1 84 ? 8.203 3.805 11.845 1.00 97.62 84 ASN A C 1
ATOM 656 O O . ASN A 1 84 ? 6.994 3.830 12.070 1.00 97.62 84 ASN A O 1
ATOM 660 N N . LEU A 1 85 ? 9.070 3.266 12.700 1.00 96.56 85 LEU A N 1
ATOM 661 C CA . LEU A 1 85 ? 8.672 2.610 13.952 1.00 96.56 85 LEU A CA 1
ATOM 662 C C . LEU A 1 85 ? 8.106 3.571 15.019 1.00 96.56 85 LEU A C 1
ATOM 664 O O . LEU A 1 85 ? 7.673 3.119 16.076 1.00 96.56 85 LEU A O 1
ATOM 668 N N . GLY A 1 86 ? 8.131 4.886 14.773 1.00 97.00 86 GLY A N 1
ATOM 669 C CA . GLY A 1 86 ? 7.531 5.894 15.651 1.00 97.00 86 GLY A CA 1
ATOM 670 C C . GLY A 1 86 ? 6.067 6.206 15.329 1.00 97.00 86 GLY A C 1
ATOM 671 O O . GLY A 1 86 ? 5.416 6.905 16.104 1.00 97.00 86 GLY A O 1
ATOM 672 N N . ALA A 1 87 ? 5.545 5.721 14.200 1.00 95.88 87 ALA A N 1
ATOM 673 C CA . ALA A 1 87 ? 4.147 5.906 13.842 1.00 95.88 87 ALA A CA 1
ATOM 674 C C . ALA A 1 87 ? 3.255 4.894 14.572 1.00 95.88 87 ALA A C 1
ATOM 676 O O . ALA A 1 87 ? 3.496 3.689 14.539 1.00 95.88 87 ALA A O 1
ATOM 677 N N . ALA A 1 88 ? 2.192 5.389 15.199 1.00 93.31 88 ALA A N 1
ATOM 678 C CA . ALA A 1 88 ? 1.154 4.579 15.822 1.00 93.31 88 ALA A CA 1
ATOM 679 C C . ALA A 1 88 ? -0.195 5.317 15.755 1.00 93.31 88 ALA A C 1
ATOM 681 O O . ALA A 1 88 ? -0.205 6.546 15.625 1.00 93.31 88 ALA A O 1
ATOM 682 N N . PRO A 1 89 ? -1.336 4.609 15.848 1.00 89.06 89 PRO A N 1
ATOM 683 C CA . PRO A 1 89 ? -2.639 5.255 15.959 1.00 89.06 89 PRO A CA 1
ATOM 684 C C . PRO A 1 89 ? -2.704 6.176 17.187 1.00 89.06 89 PRO A C 1
ATOM 686 O O . PRO A 1 89 ? -2.511 5.726 18.316 1.00 89.06 89 PRO A O 1
ATOM 689 N N . ASP A 1 90 ? -3.007 7.455 16.966 1.00 93.69 90 ASP A N 1
ATOM 690 C CA . ASP A 1 90 ? -3.215 8.449 18.023 1.00 93.69 90 ASP A CA 1
ATOM 691 C C . ASP A 1 90 ? -4.722 8.741 18.175 1.00 93.69 90 ASP A C 1
ATOM 693 O O . ASP A 1 90 ? -5.331 9.307 17.260 1.00 93.69 90 ASP A O 1
ATOM 697 N N . PRO A 1 91 ? -5.349 8.395 19.317 1.00 91.94 91 PRO A N 1
ATOM 698 C CA . PRO A 1 91 ? -6.775 8.627 19.538 1.00 91.94 91 PRO A CA 1
ATOM 699 C C . PRO A 1 91 ? -7.200 10.098 19.455 1.00 91.94 91 PRO A C 1
ATOM 701 O O . PRO A 1 91 ? -8.319 10.374 19.028 1.00 91.94 91 PRO A O 1
ATOM 704 N N . GLN A 1 92 ? -6.344 11.046 19.852 1.00 94.19 92 GLN A N 1
ATOM 705 C CA . GLN A 1 92 ? -6.658 12.476 19.781 1.00 94.19 92 GLN A CA 1
ATOM 706 C C . GLN A 1 92 ? -6.694 12.943 18.329 1.00 94.19 92 GLN A C 1
ATOM 708 O O . GLN A 1 92 ? -7.627 13.638 17.925 1.00 94.19 92 GLN A O 1
ATOM 713 N N . MET A 1 93 ? -5.716 12.505 17.534 1.00 92.56 93 MET A N 1
ATOM 714 C CA . MET A 1 93 ? -5.678 12.779 16.100 1.00 92.56 93 MET A CA 1
ATOM 715 C C . MET A 1 93 ? -6.894 12.178 15.391 1.00 92.56 93 MET A C 1
ATOM 717 O O . MET A 1 93 ? -7.539 12.859 14.597 1.00 92.56 93 MET A O 1
ATOM 721 N N . MET A 1 94 ? -7.246 10.929 15.711 1.00 91.50 94 MET A N 1
ATOM 722 C CA . MET A 1 94 ? -8.405 10.259 15.115 1.00 91.50 94 MET A CA 1
ATOM 723 C C . MET A 1 94 ? -9.725 10.923 15.516 1.00 91.50 94 MET A C 1
ATOM 725 O O . MET A 1 94 ? -10.603 11.096 14.674 1.00 91.50 94 MET A O 1
ATOM 729 N N . ALA A 1 95 ? -9.866 11.345 16.777 1.00 92.50 95 ALA A N 1
ATOM 730 C CA . ALA A 1 95 ? -11.044 12.075 17.236 1.00 92.50 95 ALA A CA 1
ATOM 731 C C . ALA A 1 95 ? -11.184 13.433 16.535 1.00 92.50 95 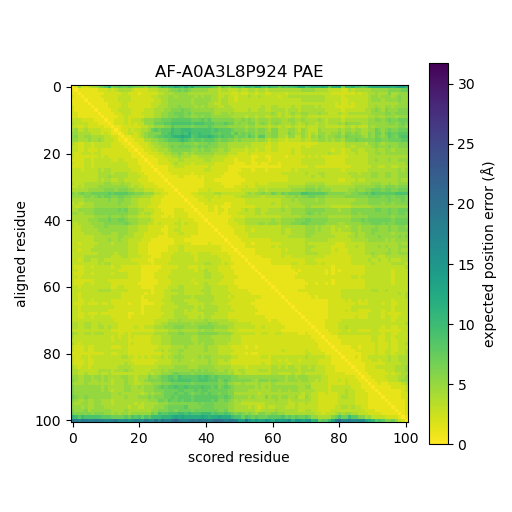ALA A C 1
ATOM 733 O O . ALA A 1 95 ? -12.288 13.801 16.140 1.00 92.50 95 ALA A O 1
ATOM 734 N N . TRP A 1 96 ? -10.076 14.158 16.348 1.00 94.75 96 TRP A N 1
ATOM 735 C CA . TRP A 1 96 ? -10.070 15.412 15.596 1.00 94.75 96 TRP A CA 1
ATOM 736 C C . TRP A 1 96 ? -10.437 15.194 14.124 1.00 94.75 96 TRP A C 1
ATOM 738 O O . TRP A 1 96 ? -11.280 15.915 13.589 1.00 94.75 96 TRP A O 1
ATOM 748 N N . PHE A 1 97 ? -9.866 14.170 13.483 1.00 92.88 97 PHE A N 1
ATOM 749 C CA . PHE A 1 97 ? -10.179 13.820 12.097 1.00 92.88 97 PHE A CA 1
ATOM 750 C C . PHE A 1 97 ? -11.673 13.518 11.932 1.00 92.88 97 PHE A C 1
ATOM 752 O O . PHE A 1 97 ? -12.344 14.166 11.138 1.00 92.88 97 PHE A O 1
ATOM 759 N N . ALA A 1 98 ? -12.224 12.641 12.775 1.00 92.19 98 ALA A N 1
ATOM 760 C CA . ALA A 1 98 ? -13.634 12.257 12.728 1.00 92.19 98 ALA A CA 1
ATOM 761 C C . ALA A 1 98 ? -14.619 13.406 13.033 1.00 92.19 98 ALA A C 1
ATOM 763 O O . ALA A 1 98 ? -15.798 13.293 12.715 1.00 92.19 98 ALA A O 1
ATOM 764 N N 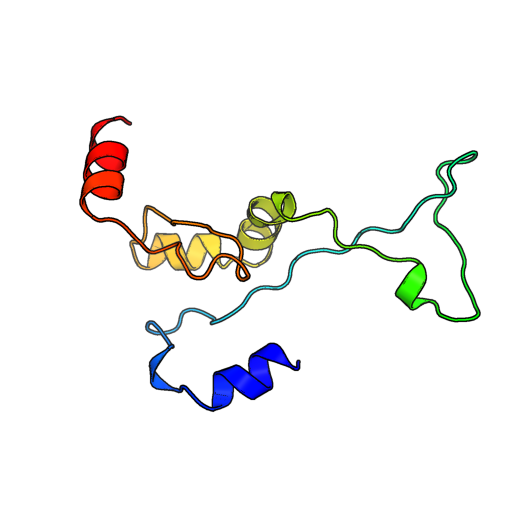. GLN A 1 99 ? -14.174 14.485 13.687 1.00 95.19 99 GLN A N 1
ATOM 765 C CA . GLN A 1 99 ? -14.999 15.668 13.971 1.00 95.19 99 GLN A CA 1
ATOM 766 C C . GLN A 1 99 ? -14.870 16.771 12.913 1.00 95.19 99 GLN A C 1
ATOM 768 O O . GLN A 1 99 ? -15.672 17.704 12.917 1.00 95.19 99 GLN A O 1
ATOM 773 N N . SER A 1 100 ? -13.856 16.707 12.047 1.00 93.94 100 SER A N 1
ATOM 774 C CA . SER A 1 100 ? -13.552 17.767 11.079 1.00 93.94 100 SER A CA 1
ATOM 775 C C . SER A 1 100 ? -14.088 17.503 9.665 1.00 93.94 100 SER A C 1
ATOM 777 O O . SER A 1 100 ? -14.004 18.413 8.835 1.00 93.94 100 SER A O 1
ATOM 779 N N . GLY A 1 101 ? -14.687 16.329 9.405 1.00 64.75 101 GLY A N 1
ATOM 780 C CA . GLY A 1 101 ? -15.303 15.956 8.123 1.00 64.75 101 GLY A CA 1
ATOM 781 C C . GLY A 1 101 ? -16.227 14.751 8.218 1.00 64.75 101 GLY A C 1
ATOM 782 O O . GLY A 1 101 ? -15.709 13.649 8.495 1.00 64.75 101 GLY A O 1
#

pLDDT: mean 95.15, std 4.13, range [64.75, 98.38]

Foldseek 3Di:
DVVVVVCVVPPVVDDPPQDPDFDFDKDFDADPVPRHQDDDVVDRVVRIDGPPPVSVVVRCVVRCSVVVCVVVPHDDDDDDDPVPPVDDDDPVVVVVVVVPD

Nearest PDB structures (foldseek):
  5nzh-assembly2_B  TM=8.843E-01  e=5.572E-07  Leishmania major
  5nzj-assembly1_A  TM=8.829E-01  e=8.498E-07  Leishmania major
  2oeg-assembly1_A  TM=8.909E-01  e=1.208E-06  Leishmania major
  3gue-assembly2_B  TM=9.057E-01  e=1.976E-06  Trypanosoma brucei
  4j18-assembly1_A  TM=8.776E-01  e=1.126E-06  Leishmania major

Mean predicted aligned error: 3.52 Å

Secondary structure (DSSP, 8-state):
-HHHHHHTT-GGG--TT--S--PPP-EE-B-TTT-PBPP-TT-GGGGEE---GGGHHHHHHHTTHHHHHHHTT--------TT-TT----HHHHHHHHHH-

Solvent-accessible surface area (backbone atoms only — not comparable to full-atom values): 6653 Å² total; per-residue (Å²): 106,72,66,57,66,58,49,70,79,45,75,82,74,56,64,80,89,55,74,96,72,82,73,69,68,72,40,71,40,54,38,92,87,80,65,45,72,48,86,39,90,93,47,62,73,73,23,48,42,66,76,54,81,75,40,54,63,58,29,32,55,77,69,47,54,47,59,52,42,47,75,74,65,53,86,81,83,88,84,76,62,87,87,47,82,85,67,70,92,49,70,69,60,50,53,50,52,67,72,73,107

Radius of gyration: 18.12 Å; Cα contacts (8 Å, |Δi|>4): 63; chains: 1; bounding box: 38×35×47 Å

InterPro domains:
  IPR002618 UDPGP family [PF01704] (1-99)
  IPR016267 UTP--glucose-1-phosphate uridylyltransferase [PTHR43511] (1-99)
  IPR029044 Nucleotide-diphospho-sugar transferases [G3DSA:3.90.550.10] (1-101)
  IPR029044 Nucleotide-diphospho-sugar transferases [SSF53448] (22-100)

Sequence (101 aa):
EDTQAVLARYPDLRAGDLPLDFLQHKEPKLLADSLEPVDWPADPSMEWCPPGHGDLYTALLTSGVLDRLIDEGYRYATVSNSDNLGAAPDPQMMAWFAQSG

Organism: NCBI:txid2478914

=== Feature glossary ===
Each block in this record encodes a different view of the same protein. In brief:

Predicted aligned error. PAE(i, j) answers: if I align the predicted and true structures on residue i, how far off (in Å) do I expect residue j to be? A block-diagonal PAE matrix with low values on the blocks and high values off-diagonal is the signature of a multi-domain protein with confidently predicted domains but uncertain inter-domain orientation.

Contact-map, Ramachandran, and PAE plots. Plot images: a contact map (which residues are close in 3D, as an N×N binary image), a Ramachandran scatter (backbone torsion angles, revealing secondary-structure composition at a glance), and — for AlphaFold structures — a PAE heatmap (pairwise prediction confidence).

Backbone torsions (φ/ψ). φ (phi) and ψ (psi) are the two rotatable backbone dihedrals per residue: φ is the C(i-1)–N–Cα–C torsion, ψ is the N–Cα–C–N(i+1) torsion, both in degrees on (−180°, 180°]. α-helical residues cluster near (−60°, −45°); β-strand residues near (−120°, +130°). A Ramachandran plot is simply a scatter of (φ, ψ) for every residue.

Foldseek 3Di. A 3Di character summarizes, for each residue, the relative orientation of the Cα frame of its nearest spatial neighbor. Because it encodes fold topology rather than chemistry, 3Di alignments detect remote structural similarity that sequence alignment misses.

Radius of gyration, Cα contacts, bounding box. Three whole-structure scalars: the radius of gyration (RMS distance of Cα from centroid, in Å), the count of Cα–Cα contacts (pairs closer than 8 Å and separated by more than four residues in sequence — i.e. tertiary, not local, contacts), and the bounding-box dimensions. Together they distinguish compact globular folds from extended fibres or disordered chains.

Sequence. Sequence gives the chain of amino acids in standard one-letter code (A=alanine, C=cysteine, …, Y=tyrosine), read N→C. It is the only feature that is directly encoded by the gene; all structural features are derived from the folded form of this sequence.

mmCIF coordinates. Atomic coordinates in PDBx/mmCIF format — the same representation the Protein Data Bank distributes. Each line of the _atom_site loop places one backbone atom in Cartesian space (units: ångströms, origin: arbitrary).

Secondary structure (3-state, P-SEA). Three-state secondary structure (P-SEA) collapses the eight DSSP classes into helix (a), strand (b), and coil (c). P-SEA assigns these from Cα geometry alone — distances and angles — without requiring backbone oxygens, so it works on any Cα trace.

InterPro / GO / CATH / organism. Functional annotations link the protein to curated databases. InterPro entries identify conserved domains and families by matching the sequence against member-database signatures (Pfam, PROSITE, CDD, …). Gene Ontology (GO) terms describe molecular function, biological process, and cellular component in a controlled vocabulary. CATH places the structure in a hierarchical fold classification (Class/Architecture/Topology/Homologous-superfamily). The organism is the source species.

B-factor. B-factor (Debye–Waller factor) reflects atomic displacement in the crystal lattice. It is an experimental observable (units Å²), not a prediction; low values mean the atom is pinned down, high values mean it moves or is heterogeneous across the crystal.

Rendered structure images. Structure images are PyMOL renders from six orthogonal camera directions. Cartoon representation draws helices as coils and s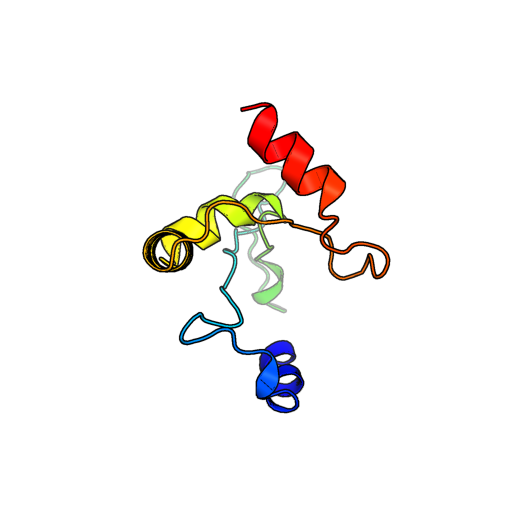trands as arrows; sticks shows the backbone as bonds; surface shows the solvent-excluded envelope. Rainbow coloring maps sequence position to hue (blue→red, N→C); chain coloring assigns a distinct color per polypeptide.

Solvent-accessible surface area. Solvent-accessible surface area (SASA) is the area in Å² traced out by the centre of a 1.4 Å probe sphere (a water molecule) rolled over the protein's van der Waals surface (Shrake–Rupley / Lee–Richards construction). Buried residues have near-zero SASA; fully exposed residues can exceed 200 Å². The total SASA scales roughly with the number of surface residues.

Secondary structure (8-state, DSSP). The SS8 string is DSSP's per-residue secondary-structure call. α-helix (H) means an i→i+4 H-bond ladder; β-strand (E) means the residue participates in a β-sheet; 3₁₀ (G) and π (I) are tighter and wider helices; T/S are turns/bends; '-' is loop.

pLDDT. For AlphaFold models, the B-factor field carries pLDDT — the model's own estimate of local accuracy on a 0–100 scale. Regions with pLDDT<50 should be treated as essentially unmodeled; they often correspond to intrinsically disordered segments.

Nearest PDB structures. Nearest PDB neighbors are the top structural matches found by Foldseek when searching this structure against the entire Protein Data Bank. Each hit reports a TM-score (0 to 1; >0.5 almost always implies the same fold) and an E-value. These are *structural* homologs — they may share no detectable sequence similarity.